Protein AF-K0ZDA3-F1 (afdb_monomer)

Solvent-accessible surface area (backbone atoms only — not comparable to full-atom values): 4532 Å² total; per-residue (Å²): 136,65,71,65,59,69,76,50,33,39,66,47,29,40,36,37,48,40,42,87,84,36,99,41,71,94,62,50,54,63,51,75,41,72,38,73,54,60,96,68,86,63,85,54,49,75,45,80,42,80,45,96,79,46,67,66,52,47,49,53,49,50,52,53,53,50,54,53,52,58,74,64,69,125

Nearest PDB structures (foldseek):
  2f8l-assembly1_A  TM=6.906E-01  e=3.039E-04  Listeria monocytogenes
  5ybb-assembly1_B  TM=6.046E-01  e=4.866E-01  Caldanaerobacter subterraneus subsp. tengcongensis MB4
  3ufb-assembly1_A  TM=6.054E-01  e=5.951E-01  Vibrio vulnificus YJ016
  8wk3-assembly1_Q  TM=4.258E-01  e=6.658E+00  Salmonella enterica subsp. enterica serovar Typhimurium str. LT2
  7vtf-assembly2_D  TM=2.148E-01  e=1.741E+00  Escherichia coli

Mean predicted aligned error: 5.56 Å

Secondary structure (DSSP, 8-state):
--THHHHHEEEEEEEEPPGGGSSSGGG--EEEEEEE--SS----EEEE---SS-HHHHHHHHHHHHHHHHHH--

Structure (mmCIF, N/CA/C/O backbone):
data_AF-K0ZDA3-F1
#
_entry.id   AF-K0ZDA3-F1
#
loop_
_atom_site.group_PDB
_atom_site.id
_atom_site.type_symbol
_atom_site.label_atom_id
_atom_site.label_alt_id
_atom_site.label_comp_id
_atom_site.label_asym_id
_atom_site.label_entity_id
_atom_site.label_seq_id
_atom_site.pdbx_PDB_ins_code
_atom_site.Cartn_x
_atom_site.Cartn_y
_atom_site.Cartn_z
_atom_site.occupancy
_atom_site.B_iso_or_equiv
_atom_site.auth_seq_id
_atom_site.auth_comp_id
_atom_site.auth_asym_id
_atom_site.auth_atom_id
_atom_site.pdbx_PDB_model_num
ATOM 1 N N . LEU A 1 1 ? -2.172 -14.584 11.941 1.00 54.28 1 LEU A N 1
ATOM 2 C CA . LEU A 1 1 ? -2.315 -13.174 12.370 1.00 54.28 1 LEU A CA 1
ATOM 3 C C . LEU A 1 1 ? -3.354 -13.144 13.486 1.00 54.28 1 LEU A C 1
ATOM 5 O O . LEU A 1 1 ? -4.499 -13.497 13.248 1.00 54.28 1 LEU A O 1
ATOM 9 N N . LYS A 1 2 ? -2.889 -12.946 14.721 1.00 57.44 2 LYS A N 1
ATOM 10 C CA . LYS A 1 2 ? -3.585 -13.259 15.981 1.00 57.44 2 LYS A CA 1
ATOM 11 C C . LYS A 1 2 ? -4.773 -12.304 16.205 1.00 57.44 2 LYS A C 1
ATOM 13 O O . LYS A 1 2 ? -4.637 -11.128 15.889 1.00 57.44 2 LYS A O 1
ATOM 18 N N . GLY A 1 3 ? -5.885 -12.805 16.755 1.00 65.38 3 GLY A N 1
ATOM 19 C CA . GLY A 1 3 ? -7.183 -12.111 16.897 1.00 65.38 3 GLY A CA 1
ATOM 20 C C . GLY A 1 3 ? -7.135 -10.668 17.415 1.00 65.38 3 GLY A C 1
ATOM 21 O O . GLY A 1 3 ? -7.917 -9.852 16.948 1.00 65.38 3 GLY A O 1
ATOM 22 N N . TRP A 1 4 ? -6.131 -10.320 18.228 1.00 68.88 4 TRP A N 1
ATOM 23 C CA . TRP A 1 4 ? -5.891 -8.947 18.698 1.00 68.88 4 TRP A CA 1
ATOM 24 C C . TRP A 1 4 ? -5.854 -7.897 17.571 1.00 68.88 4 TRP A C 1
ATOM 26 O O . TRP A 1 4 ? -6.321 -6.781 17.754 1.00 68.88 4 TRP A O 1
ATOM 36 N N . LEU A 1 5 ? -5.348 -8.254 16.383 1.00 68.38 5 LEU A N 1
ATOM 37 C CA . LEU A 1 5 ? -5.280 -7.332 15.247 1.00 68.38 5 LEU A CA 1
ATOM 38 C C . LEU A 1 5 ? -6.665 -7.060 14.632 1.00 68.38 5 LEU A C 1
ATOM 40 O O . LEU A 1 5 ? -6.848 -6.067 13.953 1.00 68.38 5 LEU A O 1
ATOM 44 N N . LYS A 1 6 ? -7.652 -7.938 14.808 1.00 67.69 6 LYS A N 1
ATOM 45 C CA . LYS A 1 6 ? -9.004 -7.697 14.277 1.00 67.69 6 LYS A CA 1
ATOM 46 C C . LYS A 1 6 ? -9.840 -6.839 15.220 1.00 67.69 6 LYS A C 1
AT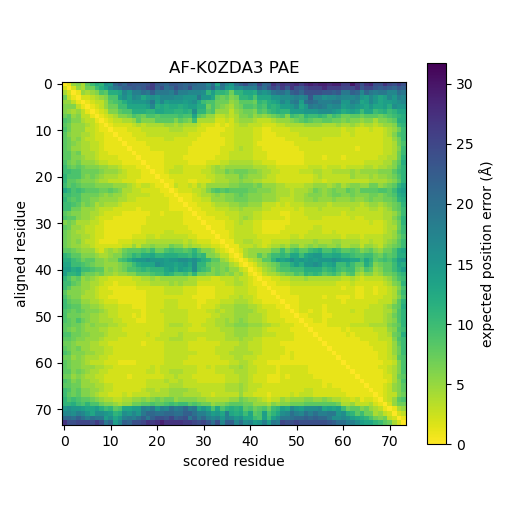OM 48 O O . LYS A 1 6 ? -10.693 -6.076 14.773 1.00 67.69 6 LYS A O 1
ATOM 53 N N . ASP A 1 7 ? -9.585 -6.970 16.515 1.00 77.56 7 ASP A N 1
ATOM 54 C CA . ASP A 1 7 ? -10.406 -6.330 17.536 1.00 77.56 7 ASP A CA 1
ATOM 55 C C . ASP A 1 7 ? -9.932 -4.907 17.846 1.00 77.56 7 ASP A C 1
ATOM 57 O O . ASP A 1 7 ? -10.765 -4.048 18.121 1.00 77.56 7 ASP A O 1
ATOM 61 N N . GLU A 1 8 ? -8.629 -4.635 17.708 1.00 82.88 8 GLU A N 1
ATOM 62 C CA . GLU A 1 8 ? -8.003 -3.374 18.135 1.00 82.88 8 GLU A CA 1
ATOM 63 C C . GLU A 1 8 ? -7.636 -2.416 16.995 1.00 82.88 8 GLU A C 1
ATOM 65 O O . GLU A 1 8 ? -7.335 -1.244 17.249 1.00 82.88 8 GLU A O 1
ATOM 70 N N . VAL A 1 9 ? -7.633 -2.874 15.738 1.00 86.56 9 VAL A N 1
ATOM 71 C CA . VAL A 1 9 ? -7.245 -2.030 14.599 1.00 86.56 9 VAL A CA 1
ATOM 72 C C . VAL A 1 9 ? -8.220 -2.109 13.430 1.00 86.56 9 VAL A C 1
ATOM 74 O O . VAL A 1 9 ? -8.847 -3.132 13.171 1.00 86.56 9 VAL A O 1
ATOM 77 N N . SER A 1 10 ? -8.317 -0.998 12.708 1.00 87.62 10 SER A N 1
ATOM 78 C CA . SER A 1 10 ? -9.023 -0.879 11.437 1.00 87.62 10 SER A CA 1
ATOM 79 C C . SER A 1 10 ? -8.005 -0.744 10.308 1.00 87.62 10 SER A C 1
ATOM 81 O O . SER A 1 10 ? -6.942 -0.137 10.474 1.00 87.62 10 SER A O 1
ATOM 83 N N . LEU A 1 11 ? -8.337 -1.295 9.144 1.00 88.56 11 LEU A N 1
ATOM 84 C CA . LEU A 1 11 ? -7.556 -1.095 7.932 1.00 88.56 11 LEU A CA 1
ATOM 85 C C . LEU A 1 11 ? -7.773 0.335 7.424 1.00 88.56 11 LEU A C 1
ATOM 87 O O . LEU A 1 11 ? -8.901 0.717 7.142 1.00 88.56 11 LEU A O 1
ATOM 91 N N . ALA A 1 12 ? -6.698 1.112 7.317 1.00 91.06 12 ALA A N 1
ATOM 92 C CA . ALA A 1 12 ? -6.745 2.490 6.833 1.00 91.06 12 ALA A CA 1
ATOM 93 C C . ALA A 1 12 ? -6.384 2.580 5.346 1.00 91.06 12 ALA A C 1
ATOM 95 O O . ALA A 1 12 ? -7.032 3.305 4.602 1.00 91.06 12 ALA A O 1
ATOM 96 N N . ALA A 1 13 ? -5.368 1.834 4.899 1.00 94.38 13 ALA A N 1
ATOM 97 C CA . ALA A 1 13 ? -4.967 1.837 3.496 1.00 94.38 13 ALA A CA 1
ATOM 98 C C . ALA A 1 13 ? -4.317 0.523 3.049 1.00 94.38 13 ALA A C 1
ATOM 100 O O . ALA A 1 13 ? -3.686 -0.179 3.844 1.00 94.38 13 ALA A O 1
ATOM 101 N N . ILE A 1 14 ? -4.424 0.238 1.753 1.00 96.56 14 ILE A N 1
ATOM 102 C CA . ILE A 1 14 ? -3.664 -0.780 1.030 1.00 96.56 14 ILE A CA 1
ATOM 103 C C . ILE A 1 14 ? -2.994 -0.098 -0.160 1.00 96.56 14 ILE A C 1
ATOM 105 O O . ILE A 1 14 ? -3.665 0.408 -1.057 1.00 96.56 14 ILE A O 1
ATOM 109 N N . ILE A 1 15 ? -1.666 -0.129 -0.198 1.00 97.69 15 ILE A N 1
ATOM 110 C CA . ILE A 1 15 ? -0.891 0.395 -1.324 1.00 97.69 15 ILE A CA 1
ATOM 111 C C . ILE A 1 15 ? -0.180 -0.782 -1.977 1.00 97.69 15 ILE A C 1
ATOM 113 O O . ILE A 1 15 ? 0.733 -1.350 -1.376 1.00 97.69 15 ILE A O 1
ATOM 117 N N . ALA A 1 16 ? -0.613 -1.180 -3.173 1.00 97.75 16 ALA A N 1
ATOM 118 C CA . ALA A 1 16 ? 0.102 -2.196 -3.942 1.00 97.75 16 ALA A CA 1
ATOM 119 C C . ALA A 1 16 ? 1.369 -1.567 -4.520 1.00 97.75 16 ALA A C 1
ATOM 121 O O . ALA A 1 16 ? 1.314 -0.469 -5.075 1.00 97.75 16 ALA A O 1
ATOM 122 N N . LEU A 1 17 ? 2.506 -2.232 -4.333 1.00 97.88 17 LEU A N 1
ATOM 123 C CA . LEU A 1 17 ? 3.788 -1.744 -4.824 1.00 97.88 17 LEU A CA 1
ATOM 124 C C . LEU A 1 17 ? 4.033 -2.235 -6.258 1.00 97.88 17 LEU A C 1
ATOM 126 O O . LEU A 1 17 ? 3.543 -3.312 -6.609 1.00 97.88 17 LEU A O 1
ATOM 130 N N . PRO A 1 18 ? 4.812 -1.491 -7.063 1.00 96.75 18 PRO A N 1
ATOM 131 C CA . PRO A 1 18 ? 5.185 -1.924 -8.405 1.00 96.75 18 PRO A CA 1
ATOM 132 C C . PRO A 1 18 ? 5.876 -3.292 -8.367 1.00 96.75 18 PRO A C 1
ATOM 134 O O . PRO A 1 18 ? 6.711 -3.536 -7.500 1.00 96.75 18 PRO A O 1
ATOM 137 N N . GLU A 1 19 ? 5.541 -4.204 -9.280 1.00 94.50 19 GLU A N 1
ATOM 138 C CA . GLU A 1 19 ? 6.127 -5.554 -9.266 1.00 94.50 19 GLU A CA 1
ATOM 139 C C . GLU A 1 19 ? 7.620 -5.564 -9.623 1.00 94.50 19 GLU A C 1
ATOM 141 O O . GLU A 1 19 ? 8.357 -6.436 -9.168 1.00 94.50 19 GLU A O 1
ATOM 146 N N . ASP A 1 20 ? 8.070 -4.577 -10.398 1.00 92.94 20 ASP A N 1
ATOM 147 C CA . ASP A 1 20 ? 9.434 -4.447 -10.920 1.00 92.94 20 ASP A CA 1
ATOM 148 C C . ASP A 1 20 ? 10.490 -4.146 -9.843 1.00 92.94 20 ASP A C 1
ATOM 150 O O . ASP A 1 20 ? 11.687 -4.293 -10.095 1.00 92.94 20 ASP A O 1
ATOM 154 N N . ILE A 1 21 ? 10.070 -3.785 -8.627 1.00 94.69 21 ILE A N 1
ATOM 155 C CA . ILE A 1 21 ? 10.970 -3.632 -7.472 1.00 94.69 21 ILE A CA 1
ATOM 156 C C . ILE A 1 21 ? 11.230 -4.960 -6.746 1.00 94.69 21 ILE A C 1
ATOM 158 O O . ILE A 1 21 ? 12.039 -5.004 -5.815 1.00 94.69 21 ILE A O 1
ATOM 162 N N . PHE A 1 22 ? 10.536 -6.035 -7.131 1.00 95.38 22 PHE A N 1
ATOM 163 C CA . PHE A 1 22 ? 10.704 -7.377 -6.578 1.00 95.38 22 PHE A CA 1
ATOM 164 C C . PHE A 1 22 ? 11.389 -8.298 -7.587 1.00 95.38 22 PHE A C 1
ATOM 166 O O . PHE A 1 22 ? 11.256 -8.140 -8.797 1.00 95.38 22 PHE A O 1
ATOM 173 N N . SER A 1 23 ? 12.106 -9.311 -7.092 1.00 93.44 23 SER A N 1
ATOM 174 C CA . SER A 1 23 ? 12.842 -10.236 -7.963 1.00 93.44 23 SER A CA 1
ATOM 175 C C . SER A 1 23 ? 11.925 -11.087 -8.848 1.00 93.44 23 SER A C 1
ATOM 177 O O . SER A 1 23 ? 12.347 -11.533 -9.912 1.00 93.44 23 SER A O 1
ATOM 179 N N . THR A 1 24 ? 10.687 -11.342 -8.412 1.00 93.50 24 THR A N 1
ATOM 180 C CA . THR A 1 24 ? 9.659 -12.048 -9.188 1.00 93.50 24 THR A CA 1
ATOM 181 C C . THR A 1 24 ? 8.271 -11.471 -8.906 1.00 93.50 24 THR A C 1
ATOM 183 O O . THR A 1 24 ? 7.994 -11.031 -7.791 1.00 93.50 24 THR A O 1
ATOM 186 N N . ALA A 1 25 ? 7.350 -11.576 -9.871 1.00 89.12 25 ALA A N 1
ATOM 187 C CA . ALA A 1 25 ? 5.948 -11.169 -9.695 1.00 89.12 25 ALA A CA 1
ATOM 188 C C . ALA A 1 25 ? 5.266 -11.874 -8.504 1.00 89.12 25 ALA A C 1
ATOM 190 O O . ALA A 1 25 ? 4.494 -11.280 -7.760 1.00 89.12 25 ALA A O 1
ATOM 191 N N . SER A 1 26 ? 5.624 -13.135 -8.235 1.00 93.88 26 SER A 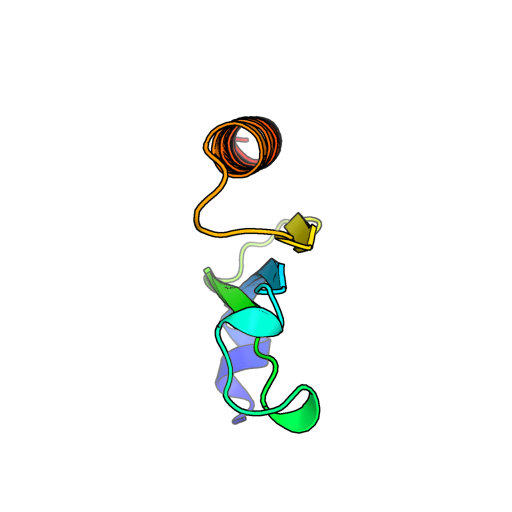N 1
ATOM 192 C CA . SER A 1 26 ? 5.122 -13.886 -7.073 1.00 93.88 26 SER A CA 1
ATOM 193 C C . SER A 1 26 ? 5.551 -13.317 -5.714 1.00 93.88 26 SER A C 1
ATOM 195 O O . SER A 1 26 ? 5.004 -13.709 -4.684 1.00 93.88 26 SER A O 1
ATOM 197 N N . GLN A 1 27 ? 6.540 -12.422 -5.691 1.00 96.00 27 GLN A N 1
ATOM 198 C CA . GLN A 1 27 ? 7.013 -11.747 -4.487 1.00 96.00 27 GLN A CA 1
ATOM 199 C C . GLN A 1 27 ? 6.404 -10.360 -4.295 1.00 96.00 27 GLN A C 1
ATOM 201 O O . GLN A 1 27 ? 6.732 -9.737 -3.280 1.00 96.00 27 GLN A O 1
ATOM 206 N N . ALA A 1 28 ? 5.535 -9.910 -5.211 1.00 95.81 28 ALA A N 1
ATOM 207 C CA . ALA A 1 28 ? 4.845 -8.633 -5.125 1.00 95.81 28 ALA A CA 1
ATOM 208 C C . ALA A 1 28 ? 4.231 -8.432 -3.733 1.00 95.81 28 ALA A C 1
ATOM 210 O O . ALA A 1 28 ? 3.665 -9.351 -3.128 1.00 95.81 28 ALA A O 1
ATOM 211 N N . LYS A 1 29 ? 4.393 -7.224 -3.191 1.00 97.19 29 LYS A N 1
ATOM 212 C CA . LYS A 1 29 ? 3.914 -6.875 -1.850 1.00 97.19 29 LYS A CA 1
ATOM 213 C C . LYS A 1 29 ? 3.024 -5.651 -1.899 1.00 97.19 29 LYS A C 1
ATOM 215 O O . LYS A 1 29 ? 3.149 -4.795 -2.769 1.00 97.19 29 LYS A O 1
ATOM 220 N N . SER A 1 30 ? 2.206 -5.541 -0.864 1.00 96.81 30 SER A N 1
ATOM 221 C CA . SER A 1 30 ? 1.443 -4.337 -0.571 1.00 96.81 30 SER A CA 1
ATOM 222 C C . SER A 1 30 ? 1.795 -3.830 0.819 1.00 96.81 30 SER A C 1
ATOM 224 O O . SER A 1 30 ? 2.078 -4.613 1.731 1.00 96.81 30 SER A O 1
ATOM 226 N N . ILE A 1 31 ? 1.752 -2.514 0.988 1.00 96.69 31 ILE A N 1
ATOM 227 C CA . ILE A 1 31 ? 1.832 -1.863 2.291 1.00 96.69 31 ILE A CA 1
ATOM 228 C C . ILE A 1 31 ? 0.414 -1.787 2.852 1.00 96.69 31 ILE A C 1
ATOM 230 O O . ILE A 1 31 ? -0.463 -1.172 2.248 1.00 96.69 31 ILE A O 1
ATOM 234 N N . PHE A 1 32 ? 0.203 -2.405 4.012 1.00 94.44 32 PHE A N 1
ATOM 235 C CA . PHE A 1 32 ? -1.038 -2.297 4.773 1.00 94.44 32 PHE A CA 1
ATOM 236 C C . PHE A 1 32 ? -0.842 -1.251 5.864 1.00 94.44 32 PHE A C 1
ATOM 238 O O . PHE A 1 32 ? 0.016 -1.410 6.734 1.00 94.44 32 PHE A O 1
ATOM 245 N N . VAL A 1 33 ? -1.640 -0.189 5.825 1.00 92.50 33 VAL A N 1
ATOM 246 C CA . VAL A 1 33 ? -1.666 0.835 6.869 1.00 92.50 33 VAL A CA 1
ATOM 247 C C . VAL A 1 33 ? -2.812 0.508 7.808 1.00 92.50 33 VAL A C 1
ATOM 249 O O . VAL A 1 33 ? -3.964 0.393 7.390 1.00 92.50 33 VAL A O 1
ATOM 252 N N . LEU A 1 34 ? -2.482 0.342 9.081 1.00 90.38 34 LEU A N 1
ATOM 253 C CA . LEU A 1 34 ? -3.430 0.026 10.138 1.00 90.38 34 LEU A CA 1
ATOM 254 C C . LEU A 1 34 ? -3.531 1.227 11.069 1.00 90.38 34 LEU A C 1
ATOM 256 O O . LEU A 1 34 ? -2.530 1.878 11.368 1.00 90.38 34 LEU A O 1
ATOM 260 N N . GLN A 1 35 ? -4.733 1.493 11.555 1.00 87.31 35 GLN A N 1
ATOM 261 C CA . GLN A 1 35 ? -4.978 2.500 12.578 1.00 87.31 35 GLN A CA 1
ATOM 262 C C . GLN A 1 35 ? -5.679 1.857 13.766 1.00 87.31 35 GLN A C 1
ATOM 264 O O . GLN A 1 35 ? -6.389 0.867 13.607 1.00 87.31 35 GLN A O 1
ATOM 269 N N . LYS A 1 36 ? -5.525 2.438 14.957 1.00 88.75 36 LYS A N 1
ATOM 270 C CA . LYS A 1 36 ? -6.325 2.029 16.114 1.00 88.75 36 LYS A CA 1
ATOM 271 C C . LYS A 1 36 ? -7.811 2.104 15.756 1.00 88.75 36 LYS A C 1
ATOM 273 O O . LYS A 1 36 ? -8.234 3.072 15.119 1.00 88.75 36 LYS A O 1
ATOM 278 N N . LYS A 1 37 ? -8.577 1.087 16.151 1.00 83.12 37 LYS A N 1
ATOM 279 C CA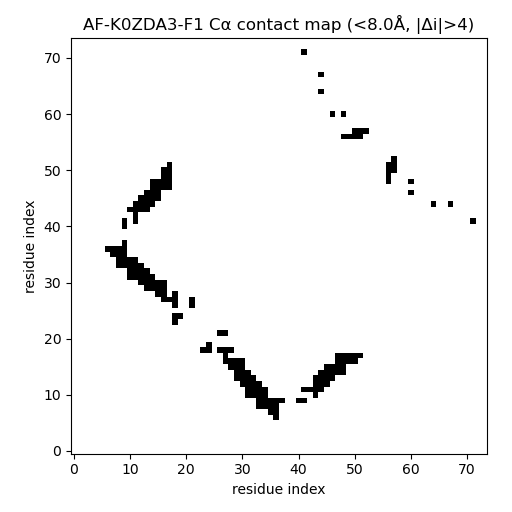 . LYS A 1 37 ? -10.012 1.012 15.887 1.00 83.12 37 LYS A CA 1
ATOM 280 C C . LYS A 1 37 ? -10.705 2.252 16.444 1.00 83.12 37 LYS A C 1
ATOM 282 O O . LYS A 1 37 ? -10.428 2.684 17.565 1.00 83.12 37 LYS A O 1
ATOM 287 N N . ARG A 1 38 ? -11.567 2.840 15.623 1.00 79.25 38 ARG A N 1
ATOM 288 C CA . ARG A 1 38 ? -12.444 3.959 15.977 1.00 79.25 38 ARG A CA 1
ATOM 289 C C . ARG A 1 38 ? -13.883 3.493 15.794 1.00 79.25 38 ARG A C 1
ATOM 291 O O . ARG A 1 38 ? -14.125 2.582 15.007 1.00 79.25 38 ARG A O 1
ATOM 298 N N . ASP A 1 39 ? -14.822 4.128 16.487 1.00 72.81 39 ASP A N 1
ATOM 299 C CA . ASP A 1 39 ? -16.247 3.778 16.385 1.00 72.81 39 ASP A CA 1
ATOM 300 C C . ASP A 1 39 ? -16.806 4.006 14.975 1.00 72.81 39 ASP A C 1
ATOM 302 O O . ASP A 1 39 ? -17.738 3.328 14.548 1.00 72.81 39 ASP A O 1
ATOM 306 N N . LYS A 1 40 ? -16.209 4.943 14.228 1.00 74.69 40 LYS A N 1
ATOM 307 C CA . LYS A 1 40 ? -16.542 5.192 12.830 1.00 74.69 40 LYS A CA 1
ATOM 308 C C . LYS A 1 40 ? -15.667 4.337 11.919 1.00 74.69 40 LYS A C 1
ATOM 310 O O . LYS A 1 40 ? -14.447 4.511 11.874 1.00 74.69 40 LYS A O 1
ATOM 315 N N . GLU A 1 41 ? -16.309 3.442 11.178 1.00 72.56 41 GLU A N 1
ATOM 316 C CA . GLU A 1 41 ? -15.665 2.682 10.113 1.00 72.56 41 GLU A CA 1
ATOM 317 C C . GLU A 1 41 ? -15.282 3.636 8.973 1.00 72.56 41 GLU A C 1
ATOM 319 O O . GLU A 1 41 ? -16.079 4.476 8.549 1.00 72.56 41 GLU A O 1
ATOM 324 N N . ILE A 1 42 ? -14.026 3.555 8.538 1.00 79.44 42 ILE A N 1
ATOM 325 C CA . ILE A 1 42 ? -13.473 4.396 7.477 1.00 79.44 42 ILE A CA 1
ATOM 326 C C . ILE A 1 42 ? -13.283 3.508 6.259 1.00 79.44 42 ILE A C 1
ATOM 328 O O . ILE A 1 42 ? -12.756 2.402 6.388 1.00 79.44 42 ILE A O 1
ATOM 332 N N . GLU A 1 43 ? -13.690 3.987 5.088 1.00 87.62 43 GLU A N 1
ATOM 333 C CA . GLU A 1 43 ? -13.401 3.288 3.844 1.00 87.62 43 GLU A CA 1
ATOM 334 C C . GLU A 1 43 ? -11.880 3.295 3.588 1.00 87.62 43 GLU A C 1
ATOM 336 O O . GLU A 1 4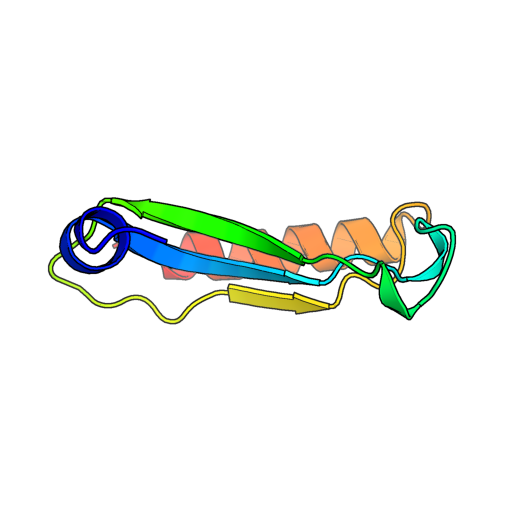3 ? -11.268 4.374 3.566 1.00 87.62 43 GLU A O 1
ATOM 341 N N . PRO A 1 44 ? -11.241 2.117 3.432 1.00 91.12 44 PRO A N 1
ATOM 342 C CA . PRO A 1 44 ? -9.801 2.050 3.241 1.00 91.12 44 PRO A CA 1
ATOM 343 C C . PRO A 1 44 ? -9.362 2.716 1.937 1.00 91.12 44 PRO A C 1
ATOM 345 O O . PRO A 1 44 ? -9.944 2.485 0.879 1.00 91.12 44 PRO A O 1
ATOM 348 N N . PHE A 1 45 ? -8.260 3.459 1.981 1.00 94.94 45 PHE A N 1
ATOM 349 C CA . PHE A 1 45 ? -7.607 3.943 0.768 1.00 94.94 45 PHE A CA 1
ATOM 350 C C . PHE A 1 45 ? -6.909 2.795 0.043 1.00 94.94 45 PHE A C 1
ATOM 352 O O . PHE A 1 45 ? -5.950 2.227 0.562 1.00 94.94 45 PHE A O 1
ATOM 359 N N . VAL A 1 46 ? -7.354 2.461 -1.165 1.00 96.19 46 VAL A N 1
ATOM 360 C CA . VAL A 1 46 ? -6.726 1.425 -1.994 1.00 96.19 46 VAL A CA 1
ATOM 361 C C . VAL A 1 46 ? -6.076 2.077 -3.204 1.00 96.19 46 VAL A C 1
ATOM 363 O O . VAL A 1 46 ? -6.752 2.751 -3.977 1.00 96.19 46 VAL A O 1
ATOM 366 N N . TYR A 1 47 ? -4.770 1.873 -3.381 1.00 97.69 47 TYR A N 1
ATOM 367 C CA . TYR A 1 47 ? -4.040 2.495 -4.484 1.00 97.69 47 TYR A CA 1
ATOM 368 C C . TYR A 1 47 ? -2.964 1.580 -5.082 1.00 97.69 47 TYR A C 1
ATOM 370 O O . TYR A 1 47 ? -2.065 1.141 -4.358 1.00 97.69 47 TYR A O 1
ATOM 378 N N . PRO A 1 48 ? -3.008 1.303 -6.398 1.00 97.12 48 PRO A N 1
ATOM 379 C CA . PRO A 1 48 ? -1.939 0.606 -7.095 1.00 97.12 48 PRO A CA 1
ATOM 380 C C . PRO A 1 48 ? -0.851 1.594 -7.520 1.00 97.12 48 PRO A C 1
ATOM 382 O O . PRO A 1 48 ? -1.031 2.390 -8.442 1.00 97.12 48 PRO A O 1
ATOM 385 N N . LEU A 1 49 ? 0.294 1.553 -6.847 1.00 96.88 49 LEU A N 1
ATOM 386 C CA . LEU A 1 49 ? 1.442 2.359 -7.227 1.00 96.88 49 LEU A CA 1
ATOM 387 C C . LEU A 1 49 ? 2.177 1.657 -8.370 1.00 96.88 49 LEU A C 1
ATOM 389 O O . LEU A 1 49 ? 2.598 0.514 -8.227 1.00 96.88 49 LEU A O 1
ATOM 393 N N . THR A 1 50 ? 2.308 2.330 -9.511 1.00 95.62 50 THR A N 1
ATOM 394 C CA . THR A 1 50 ? 2.866 1.737 -10.739 1.00 95.62 50 THR A CA 1
ATOM 395 C C . THR A 1 50 ? 4.356 2.002 -10.918 1.00 95.62 50 THR A C 1
ATOM 397 O O . THR A 1 50 ? 5.013 1.286 -11.662 1.00 95.62 50 THR A O 1
ATOM 400 N N . SER A 1 51 ? 4.905 3.007 -10.232 1.00 95.88 51 SER A N 1
ATOM 401 C CA . SER A 1 51 ? 6.335 3.305 -10.220 1.00 95.88 51 SER A CA 1
ATOM 402 C C . SER A 1 51 ? 6.737 4.027 -8.935 1.00 95.88 51 SER A C 1
ATOM 404 O O . SER A 1 51 ? 6.006 4.884 -8.437 1.00 95.88 51 SER A O 1
ATOM 406 N N . LEU A 1 52 ? 7.923 3.694 -8.421 1.00 94.81 52 LEU A N 1
ATOM 407 C CA . LEU A 1 52 ? 8.603 4.437 -7.351 1.00 94.81 52 LEU A CA 1
ATOM 408 C C . LEU A 1 52 ? 9.623 5.455 -7.882 1.00 94.81 52 LEU A C 1
ATOM 410 O O . LEU A 1 52 ? 10.233 6.171 -7.092 1.00 94.81 52 LEU A O 1
ATOM 414 N N . GLN A 1 53 ? 9.836 5.496 -9.198 1.00 94.75 53 GLN A N 1
ATOM 415 C CA . GLN A 1 53 ? 10.875 6.307 -9.838 1.00 94.75 53 GLN A CA 1
ATOM 416 C C . GLN A 1 53 ? 10.293 7.426 -10.705 1.00 94.75 53 GLN A C 1
ATOM 418 O O . GLN A 1 53 ? 10.957 8.440 -10.893 1.00 94.75 53 GLN A O 1
ATOM 423 N N . ASP A 1 54 ? 9.066 7.266 -11.213 1.00 97.12 54 ASP A N 1
ATOM 424 C CA . ASP A 1 54 ? 8.381 8.296 -11.995 1.00 97.12 54 ASP A CA 1
ATOM 425 C C . ASP A 1 54 ? 7.827 9.396 -11.067 1.00 97.12 54 ASP A C 1
ATOM 427 O O . ASP A 1 54 ? 6.897 9.140 -10.289 1.00 97.12 54 ASP A O 1
ATOM 431 N N . PRO A 1 55 ? 8.349 10.637 -11.143 1.00 96.81 55 PRO A N 1
ATOM 432 C CA . PRO A 1 55 ? 7.891 11.732 -10.294 1.00 96.81 55 PRO A CA 1
ATOM 433 C C . PRO A 1 55 ? 6.407 12.067 -10.477 1.00 96.81 55 PRO A C 1
ATOM 435 O O . PRO A 1 55 ? 5.759 12.485 -9.518 1.00 96.81 55 PRO A O 1
ATOM 438 N N . SER A 1 56 ? 5.857 11.870 -11.678 1.00 97.62 56 SER A N 1
ATOM 439 C CA . SER A 1 56 ? 4.448 12.148 -11.977 1.00 97.62 56 SER A CA 1
ATOM 440 C C . SER A 1 56 ? 3.547 11.151 -11.256 1.00 97.62 56 SER A C 1
ATOM 442 O O . SER A 1 56 ? 2.574 11.547 -10.618 1.00 97.62 56 SER A O 1
ATOM 444 N N . VAL A 1 57 ? 3.921 9.867 -11.272 1.00 97.00 57 VAL A N 1
ATOM 445 C CA . VAL A 1 57 ? 3.206 8.808 -10.540 1.00 97.00 57 VAL A CA 1
ATOM 446 C C . VAL A 1 57 ? 3.223 9.080 -9.037 1.00 97.00 57 VAL A C 1
ATOM 448 O O . VAL A 1 57 ? 2.186 8.974 -8.378 1.00 97.00 57 VAL A O 1
ATOM 451 N N . LEU A 1 58 ? 4.376 9.475 -8.490 1.00 96.69 58 LEU A N 1
ATOM 452 C CA . LEU A 1 58 ? 4.506 9.808 -7.070 1.00 96.69 58 LEU A CA 1
ATOM 453 C C . LEU A 1 58 ? 3.689 11.046 -6.683 1.00 96.69 58 LEU A C 1
ATOM 455 O O . LEU A 1 58 ? 3.090 11.070 -5.605 1.00 96.69 58 LEU A O 1
ATOM 459 N N . LEU A 1 59 ? 3.640 12.061 -7.551 1.00 97.31 59 LEU A N 1
ATOM 460 C CA . LEU A 1 59 ? 2.831 13.258 -7.329 1.00 97.31 59 LEU A CA 1
ATOM 461 C C . LEU A 1 59 ? 1.339 12.914 -7.310 1.00 97.31 59 LEU A C 1
ATOM 463 O O . LEU A 1 59 ? 0.652 13.260 -6.350 1.00 97.31 59 LEU A O 1
ATOM 467 N N . THR A 1 60 ? 0.858 12.160 -8.300 1.00 97.44 60 THR A N 1
ATOM 468 C CA . THR A 1 60 ? -0.538 11.707 -8.355 1.00 97.44 60 THR A CA 1
ATOM 469 C C . THR A 1 60 ? -0.897 10.834 -7.153 1.00 97.44 60 THR A C 1
ATOM 471 O O . THR A 1 60 ? -1.959 11.008 -6.555 1.00 97.44 60 THR A O 1
ATOM 474 N N . PHE A 1 61 ? -0.009 9.926 -6.736 1.00 97.19 61 PHE A N 1
ATOM 475 C CA . PHE A 1 61 ? -0.202 9.150 -5.509 1.00 97.19 61 PHE A CA 1
ATOM 476 C C . PHE A 1 61 ? -0.350 10.062 -4.287 1.00 97.19 61 PHE A C 1
ATOM 478 O O . PHE A 1 61 ? -1.307 9.919 -3.525 1.00 97.19 61 PHE A O 1
ATOM 485 N N . LYS A 1 62 ? 0.568 11.021 -4.117 1.00 95.31 62 LYS A N 1
ATOM 486 C CA . LYS A 1 62 ? 0.548 11.968 -2.999 1.00 95.31 62 LYS A CA 1
ATOM 487 C C . LYS A 1 62 ? -0.756 12.762 -2.967 1.00 95.31 62 LYS A C 1
ATOM 489 O O . LYS A 1 62 ? -1.353 12.876 -1.901 1.00 95.31 62 LYS A O 1
ATOM 494 N N . GLU A 1 63 ? -1.201 13.292 -4.101 1.00 96.44 63 GLU A N 1
ATOM 495 C CA . GLU A 1 63 ? -2.441 14.068 -4.194 1.00 96.44 63 GLU A CA 1
ATOM 496 C C . GLU A 1 63 ? -3.664 13.226 -3.816 1.00 96.44 63 GLU A C 1
ATOM 498 O O . GLU A 1 63 ? -4.458 13.640 -2.970 1.00 96.44 63 GLU A O 1
ATOM 503 N N . ASN A 1 64 ? -3.778 12.011 -4.361 1.00 95.62 64 ASN A N 1
ATOM 504 C CA . ASN A 1 64 ? -4.867 11.089 -4.030 1.00 95.62 64 ASN A CA 1
ATOM 505 C C . ASN A 1 64 ? -4.867 10.714 -2.543 1.00 95.62 64 ASN A C 1
ATOM 507 O O . ASN A 1 64 ? -5.912 10.764 -1.890 1.00 95.62 64 ASN A O 1
ATOM 511 N N . PHE A 1 65 ? -3.693 10.404 -1.989 1.00 94.00 65 PHE A N 1
ATOM 512 C CA . PHE A 1 65 ? -3.544 10.065 -0.576 1.00 94.00 65 PHE A CA 1
ATOM 513 C C . PHE A 1 65 ? -3.908 11.248 0.336 1.00 94.00 65 PHE A C 1
ATOM 515 O O . PHE A 1 65 ? -4.606 11.079 1.335 1.00 94.00 65 PHE A O 1
ATOM 522 N N . GLN A 1 66 ? -3.490 12.468 -0.019 1.00 93.38 66 GLN A N 1
ATOM 523 C CA . GLN A 1 66 ? -3.822 13.685 0.729 1.00 93.38 66 GLN A CA 1
ATOM 524 C C . GLN A 1 66 ? -5.315 14.016 0.669 1.00 93.38 66 GLN A C 1
ATOM 526 O O . GLN A 1 66 ? -5.889 14.400 1.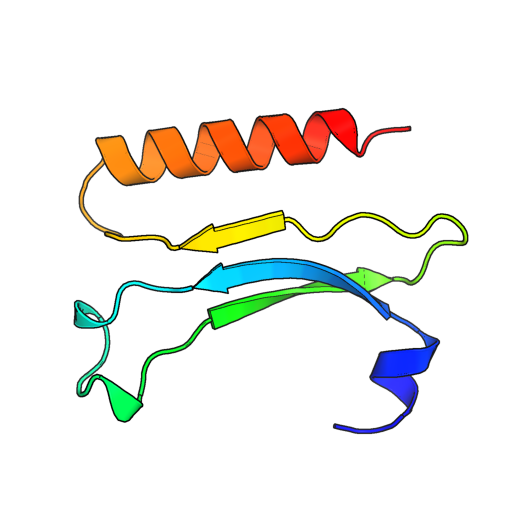687 1.00 93.38 66 GLN A O 1
ATOM 531 N N . ASN A 1 67 ? -5.947 13.870 -0.496 1.00 92.25 67 ASN A N 1
ATOM 532 C CA . ASN A 1 67 ? -7.377 14.125 -0.659 1.00 92.25 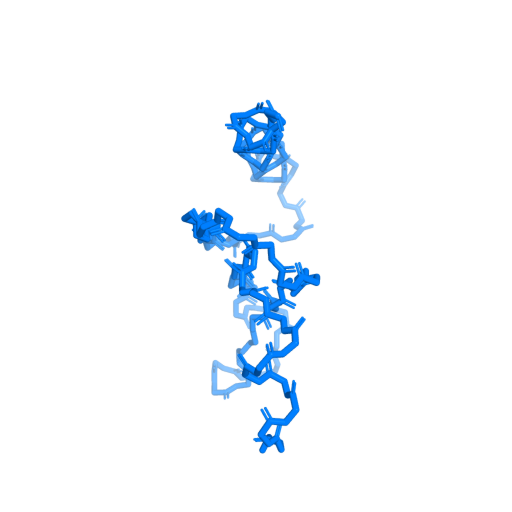67 ASN A CA 1
ATOM 533 C C . ASN A 1 67 ? -8.213 13.149 0.174 1.00 92.25 67 ASN A C 1
ATOM 535 O O . ASN A 1 67 ? -9.124 13.578 0.882 1.00 92.25 67 ASN A O 1
ATOM 539 N N . TRP A 1 68 ? -7.852 11.863 0.170 1.00 90.75 68 TRP A N 1
ATOM 540 C CA . TRP A 1 68 ? -8.479 10.872 1.044 1.00 90.75 68 TRP A CA 1
ATOM 541 C C . TRP A 1 68 ? -8.272 11.202 2.529 1.00 90.75 68 TRP A C 1
ATOM 543 O O . TRP A 1 68 ? -9.231 11.211 3.302 1.00 90.75 68 TRP A O 1
ATOM 553 N N . SER A 1 69 ? -7.044 11.549 2.931 1.00 85.31 69 SER A N 1
ATOM 554 C CA . SER A 1 69 ? -6.741 11.870 4.331 1.00 85.31 69 SER A CA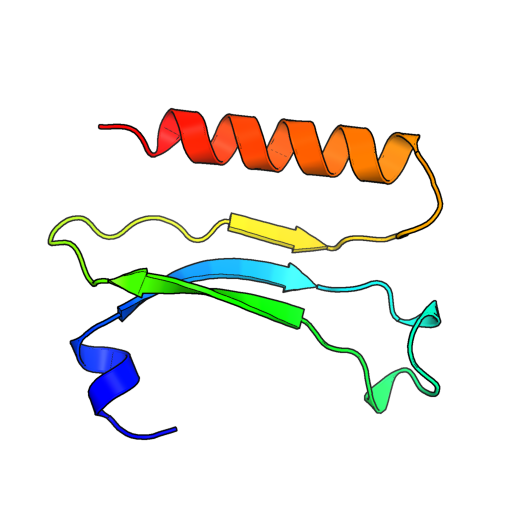 1
ATOM 555 C C . SER A 1 69 ? -7.536 13.078 4.836 1.00 85.31 69 SER A C 1
ATOM 557 O O . SER A 1 69 ? -8.006 13.053 5.968 1.00 85.31 69 SER A O 1
ATOM 559 N N . LYS A 1 70 ? -7.727 14.115 4.008 1.00 83.75 70 LYS A N 1
ATOM 560 C CA . LYS A 1 70 ? -8.530 15.302 4.357 1.00 83.75 70 LYS A CA 1
ATOM 561 C C . LYS A 1 70 ? -10.022 14.994 4.468 1.00 83.75 70 LYS A C 1
ATOM 563 O O . LYS A 1 70 ? -10.679 15.523 5.351 1.00 83.75 70 LYS A O 1
ATOM 568 N N . GLY A 1 71 ? -10.558 14.121 3.611 1.00 68.06 71 GLY A N 1
ATOM 569 C CA . GLY A 1 71 ? -11.943 13.637 3.735 1.00 68.06 71 GLY A CA 1
ATOM 570 C C . GLY A 1 71 ? -12.182 12.760 4.973 1.00 68.06 71 GLY A C 1
ATOM 571 O O . GLY A 1 71 ? -13.327 12.498 5.333 1.00 68.06 71 GLY A O 1
ATOM 572 N N . THR A 1 72 ? -11.099 12.322 5.620 1.00 58.09 72 THR A N 1
ATOM 573 C CA . THR A 1 72 ? -11.102 11.466 6.811 1.00 58.09 72 THR A CA 1
ATOM 574 C C . THR A 1 72 ? -10.890 12.257 8.118 1.00 58.09 72 THR A C 1
ATOM 576 O O . THR A 1 72 ? -11.137 11.714 9.197 1.00 58.09 72 THR A O 1
ATOM 579 N N . GLU A 1 73 ? -10.471 13.531 8.059 1.00 52.88 73 GLU A N 1
ATOM 580 C CA 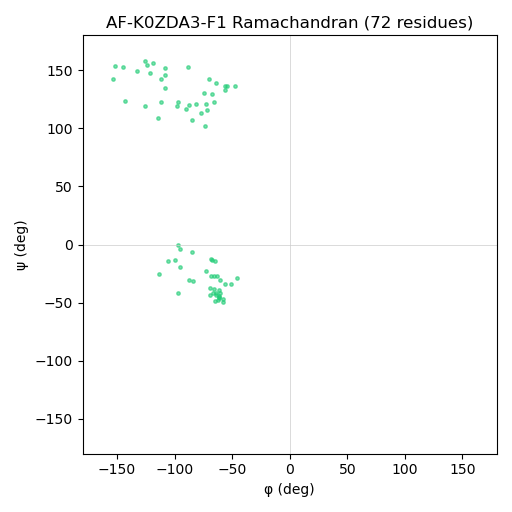. GLU A 1 73 ? -10.485 14.449 9.212 1.00 52.88 73 GLU A CA 1
ATOM 581 C C . GLU A 1 73 ? -11.931 14.885 9.501 1.00 52.88 73 GLU A C 1
ATOM 583 O O . GLU A 1 73 ? -12.496 15.721 8.799 1.00 52.88 73 GLU A O 1
ATOM 588 N N . ILE A 1 74 ? -12.537 14.288 10.531 1.00 44.69 74 ILE A N 1
ATOM 589 C CA . ILE A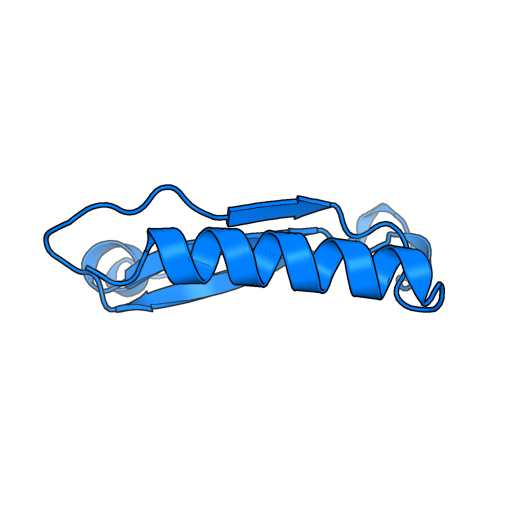 1 74 ? -13.843 14.664 11.094 1.00 44.69 74 ILE A CA 1
ATOM 590 C C . ILE A 1 74 ? -13.758 14.583 12.612 1.00 44.69 74 ILE A C 1
ATOM 592 O O . ILE A 1 74 ? -13.225 13.555 13.097 1.00 44.69 74 ILE A O 1
#

Foldseek 3Di:
DDCCLVPFKAWAEKEWEACVVDPGNVPTDIDTDIDTDDPDHADHHYYYQNDPPDVVSVVVVVVSVVVSVVVVPD

Sequence (74 aa):
LKGWLKDEVSLAAIIALPEDIFSTASQAKSIFVLQKKRDKEIEPFVYPLTSLQDPSVLLTFKENFQNWSKGTEI

Radius of gyration: 14.42 Å; Cα contacts (8 Å, |Δi|>4): 91; chains: 1; bounding box: 29×29×31 Å

pLDDT: mean 87.74, std 12.65, range [44.69, 97.88]